Protein AF-A0A2A4QQT8-F1 (afdb_monomer_lite)

Structure (mmCIF, N/CA/C/O backbone):
data_AF-A0A2A4QQT8-F1
#
_entry.id   AF-A0A2A4QQT8-F1
#
loop_
_atom_site.group_PDB
_atom_site.id
_atom_site.type_symbol
_atom_site.label_atom_id
_atom_site.label_alt_id
_atom_site.label_comp_id
_atom_site.label_asym_id
_atom_site.label_entity_id
_atom_site.label_seq_id
_atom_site.pdbx_PDB_ins_code
_atom_site.Cartn_x
_atom_site.Cartn_y
_atom_site.Cartn_z
_atom_site.occupancy
_atom_site.B_iso_or_equiv
_atom_site.auth_seq_id
_atom_site.auth_comp_id
_atom_site.auth_asym_id
_atom_site.auth_atom_id
_atom_site.pdbx_PDB_model_num
ATOM 1 N N . MET A 1 1 ? -13.493 1.175 -0.353 1.00 92.00 1 MET A N 1
ATOM 2 C CA . MET A 1 1 ? -13.238 -0.097 -1.072 1.00 92.00 1 MET A CA 1
ATOM 3 C C . MET A 1 1 ? -11.871 -0.635 -0.691 1.00 92.00 1 MET A C 1
ATOM 5 O O . MET A 1 1 ? -10.997 0.176 -0.402 1.00 92.00 1 MET A O 1
ATOM 9 N N . TYR A 1 2 ? -11.677 -1.954 -0.673 1.00 97.06 2 TYR A N 1
ATOM 10 C CA . TYR A 1 2 ? -10.354 -2.528 -0.422 1.00 97.06 2 TYR A CA 1
ATOM 11 C C . TYR A 1 2 ? -9.469 -2.419 -1.664 1.00 97.06 2 TYR A C 1
ATOM 13 O O . TYR A 1 2 ? -9.927 -2.638 -2.785 1.00 97.06 2 TYR A O 1
ATOM 21 N N . LYS A 1 3 ? -8.206 -2.059 -1.454 1.00 97.38 3 LYS A N 1
ATOM 22 C CA . LYS A 1 3 ? -7.157 -2.027 -2.473 1.00 97.38 3 LYS A CA 1
ATOM 23 C C . LYS A 1 3 ? -5.887 -2.647 -1.904 1.00 97.38 3 LYS A C 1
ATOM 25 O O . LYS A 1 3 ? -5.665 -2.618 -0.693 1.00 97.38 3 LYS A O 1
ATOM 30 N N . THR A 1 4 ? -5.060 -3.183 -2.792 1.00 97.56 4 THR A N 1
ATOM 31 C CA . THR A 1 4 ? -3.758 -3.750 -2.441 1.00 97.56 4 THR A CA 1
ATOM 32 C C . THR A 1 4 ? -2.655 -2.866 -3.005 1.00 97.56 4 THR A C 1
ATOM 34 O O . THR A 1 4 ? -2.697 -2.471 -4.174 1.00 97.56 4 THR A O 1
ATOM 37 N N . ILE A 1 5 ? -1.669 -2.556 -2.173 1.00 97.38 5 ILE A N 1
ATOM 38 C CA . ILE A 1 5 ? -0.465 -1.824 -2.555 1.00 97.38 5 ILE A CA 1
ATOM 39 C C . ILE A 1 5 ? 0.763 -2.729 -2.445 1.00 97.38 5 ILE A C 1
ATOM 41 O O . ILE A 1 5 ? 0.826 -3.591 -1.573 1.00 97.38 5 ILE A O 1
ATOM 45 N N . MET A 1 6 ? 1.746 -2.496 -3.305 1.00 96.94 6 MET A N 1
ATOM 46 C CA . MET A 1 6 ? 3.110 -2.992 -3.185 1.00 96.94 6 MET A CA 1
ATOM 47 C C . MET A 1 6 ? 3.944 -2.010 -2.366 1.00 96.94 6 MET A C 1
ATOM 49 O O . MET A 1 6 ? 3.955 -0.803 -2.631 1.00 96.94 6 MET A O 1
ATOM 53 N N . ILE A 1 7 ? 4.665 -2.542 -1.387 1.00 94.31 7 ILE A N 1
ATOM 54 C CA . ILE A 1 7 ? 5.648 -1.844 -0.566 1.00 94.31 7 ILE A CA 1
ATOM 55 C C . ILE A 1 7 ? 7.005 -2.471 -0.887 1.00 94.31 7 ILE A C 1
ATOM 57 O O . ILE A 1 7 ? 7.262 -3.634 -0.576 1.00 94.31 7 ILE A O 1
ATOM 61 N N . GLY A 1 8 ? 7.867 -1.710 -1.560 1.00 88.88 8 GLY A N 1
ATOM 62 C CA . GLY A 1 8 ? 9.084 -2.272 -2.147 1.00 88.88 8 GLY A CA 1
ATOM 63 C C . GLY A 1 8 ? 8.761 -3.300 -3.239 1.00 88.88 8 GLY A C 1
ATOM 64 O O . GLY A 1 8 ? 7.790 -3.135 -3.977 1.00 88.88 8 GLY A O 1
ATOM 65 N N . SER A 1 9 ? 9.589 -4.341 -3.354 1.00 87.75 9 SER A N 1
ATOM 66 C CA . SER A 1 9 ? 9.467 -5.379 -4.390 1.00 87.75 9 SER A CA 1
ATOM 67 C C . SER A 1 9 ? 8.827 -6.688 -3.926 1.00 87.75 9 SER A C 1
ATOM 69 O O . SER A 1 9 ? 8.527 -7.538 -4.760 1.00 87.75 9 SER A O 1
ATOM 71 N N . CYS A 1 10 ? 8.618 -6.876 -2.622 1.00 90.56 10 CYS A N 1
ATOM 72 C CA . CYS A 1 10 ? 8.265 -8.187 -2.066 1.00 90.56 10 CYS A CA 1
ATOM 73 C C . CYS A 1 10 ? 7.075 -8.185 -1.103 1.00 90.56 10 CYS A C 1
ATOM 75 O O . CYS A 1 10 ? 6.603 -9.258 -0.736 1.00 90.56 10 CYS A O 1
ATOM 77 N N . ILE A 1 11 ? 6.570 -7.019 -0.694 1.00 94.88 11 ILE A N 1
ATOM 78 C CA . ILE A 1 11 ? 5.479 -6.935 0.279 1.00 94.88 11 ILE A CA 1
ATOM 79 C C . ILE A 1 11 ? 4.237 -6.380 -0.406 1.00 94.88 11 ILE A C 1
ATOM 81 O O . ILE A 1 11 ? 4.258 -5.270 -0.934 1.00 94.88 11 ILE A O 1
ATOM 85 N N . ALA A 1 12 ? 3.143 -7.135 -0.347 1.00 96.06 12 ALA A N 1
ATOM 86 C CA . ALA A 1 12 ? 1.814 -6.668 -0.713 1.00 96.06 12 ALA A CA 1
ATOM 87 C C . ALA A 1 12 ? 0.983 -6.451 0.560 1.00 96.06 12 ALA A C 1
ATOM 89 O O . ALA A 1 12 ? 0.914 -7.331 1.416 1.00 96.06 12 ALA A O 1
ATOM 90 N N . ALA A 1 13 ? 0.341 -5.291 0.682 1.00 96.88 13 ALA A N 1
ATOM 91 C CA . ALA A 1 13 ? -0.525 -4.952 1.808 1.00 96.88 13 ALA A CA 1
ATOM 92 C C . ALA A 1 13 ? -1.919 -4.569 1.305 1.00 96.88 13 ALA A C 1
ATOM 94 O O . ALA A 1 13 ? -2.053 -3.730 0.412 1.00 96.88 13 ALA A O 1
ATOM 95 N N . GLN A 1 14 ? -2.959 -5.176 1.879 1.00 97.69 14 GLN A N 1
ATOM 96 C CA . GLN A 1 14 ? -4.354 -4.899 1.537 1.00 97.69 14 GLN A CA 1
ATOM 97 C C . GLN A 1 14 ? -5.021 -4.062 2.629 1.00 97.69 14 GLN A C 1
ATOM 99 O O . GLN A 1 14 ? -4.923 -4.379 3.812 1.00 97.69 14 GLN A O 1
ATOM 104 N N . GLY A 1 15 ? -5.733 -3.009 2.228 1.00 98.06 15 GLY A N 1
ATOM 105 C CA . GLY A 1 15 ? -6.414 -2.113 3.158 1.00 98.06 15 GLY A CA 1
ATOM 106 C C . GLY A 1 15 ? -7.518 -1.287 2.511 1.00 98.06 15 GLY A C 1
ATOM 107 O O . GLY A 1 15 ? -7.785 -1.394 1.313 1.00 98.06 15 GLY A O 1
ATOM 108 N N . LEU A 1 16 ? -8.178 -0.456 3.317 1.00 98.38 16 LEU A N 1
ATOM 109 C CA . LEU A 1 16 ? -9.211 0.459 2.834 1.00 98.38 16 LEU A CA 1
ATOM 110 C C . LEU A 1 16 ? -8.563 1.603 2.056 1.00 98.38 16 LEU A C 1
ATOM 112 O O . LEU A 1 16 ? -7.754 2.338 2.612 1.00 98.38 16 LEU A O 1
ATOM 116 N N . PHE A 1 17 ? -8.934 1.773 0.790 1.00 98.12 17 PHE A N 1
ATOM 117 C CA . PHE A 1 17 ? -8.483 2.899 -0.021 1.00 98.12 17 PHE A CA 1
ATOM 118 C C . PHE A 1 17 ? -8.915 4.228 0.597 1.00 98.12 17 PHE A C 1
ATOM 120 O O . PHE A 1 17 ? -10.101 4.420 0.872 1.00 98.12 17 PHE A O 1
ATOM 127 N N . LEU A 1 18 ? -7.953 5.136 0.759 1.00 98.25 18 LEU A N 1
ATOM 128 C CA . LEU A 1 18 ? -8.204 6.492 1.235 1.00 98.25 18 LEU A CA 1
ATOM 129 C C . LEU A 1 18 ? -8.059 7.516 0.109 1.00 98.25 18 LEU A C 1
ATOM 131 O O . LEU A 1 18 ? -8.968 8.308 -0.117 1.00 98.25 18 LEU A O 1
ATOM 135 N N . ARG A 1 19 ? -6.916 7.513 -0.592 1.00 98.06 19 ARG A N 1
ATOM 136 C CA . ARG A 1 19 ? -6.609 8.490 -1.649 1.00 98.06 19 ARG A CA 1
ATOM 137 C C . ARG A 1 19 ? -5.489 8.035 -2.580 1.00 98.06 19 ARG A C 1
ATOM 139 O O . ARG A 1 19 ? -4.630 7.236 -2.201 1.00 98.06 19 ARG A O 1
ATOM 146 N N . LEU A 1 20 ? -5.493 8.595 -3.788 1.00 97.25 20 LEU A N 1
ATOM 147 C CA . LEU A 1 20 ? -4.350 8.591 -4.699 1.00 97.25 20 LEU A CA 1
ATOM 148 C C . LEU A 1 20 ? -3.479 9.821 -4.430 1.00 97.25 20 LEU A C 1
ATOM 150 O O . LEU A 1 20 ? -3.977 10.872 -4.024 1.00 97.25 20 LEU A O 1
ATOM 154 N N . LEU A 1 21 ? -2.178 9.667 -4.643 1.00 97.06 21 LEU A N 1
ATOM 155 C CA . LEU A 1 21 ? -1.196 10.741 -4.584 1.00 97.06 21 LEU A CA 1
ATOM 156 C C . LEU A 1 21 ? -0.813 11.164 -6.005 1.00 97.06 21 LEU A C 1
ATOM 158 O O . LEU A 1 21 ? -0.896 10.368 -6.940 1.00 97.06 21 LEU A O 1
ATOM 162 N N . GLU A 1 22 ? -0.340 12.399 -6.161 1.00 95.50 22 GLU A N 1
ATOM 163 C CA . GLU A 1 22 ? 0.035 12.968 -7.467 1.00 95.50 22 GLU A CA 1
ATOM 164 C C . GLU A 1 22 ? 1.154 12.180 -8.169 1.00 95.50 22 GLU A C 1
ATOM 166 O O . GLU A 1 22 ? 1.236 12.160 -9.390 1.00 95.50 22 GLU A O 1
ATOM 171 N N . ASN A 1 23 ? 1.980 11.460 -7.404 1.00 92.88 23 ASN A N 1
ATOM 172 C CA . ASN A 1 23 ? 3.052 10.604 -7.919 1.00 92.88 23 ASN A CA 1
ATOM 173 C C . ASN A 1 23 ? 2.594 9.183 -8.310 1.00 92.88 23 ASN A C 1
ATOM 175 O O . ASN A 1 23 ? 3.430 8.295 -8.476 1.00 92.88 23 ASN A O 1
ATOM 179 N N . GLY A 1 24 ? 1.285 8.930 -8.383 1.00 92.88 24 GLY A N 1
ATOM 180 C CA . GLY A 1 24 ? 0.722 7.627 -8.752 1.00 92.88 24 GLY A CA 1
ATOM 181 C C . GLY A 1 24 ? 0.756 6.570 -7.643 1.00 92.88 24 GLY A C 1
ATOM 182 O O . GLY A 1 24 ? 0.290 5.448 -7.855 1.00 92.88 24 GLY A O 1
ATOM 183 N N . LYS A 1 25 ? 1.265 6.901 -6.448 1.00 96.06 25 LYS A N 1
ATOM 184 C CA . LYS A 1 25 ? 1.127 6.046 -5.262 1.00 96.06 25 LYS A CA 1
ATOM 185 C C . LYS A 1 25 ? -0.281 6.145 -4.680 1.00 96.06 25 LYS A C 1
ATOM 187 O O . LYS A 1 25 ? -1.046 7.069 -4.952 1.00 96.06 25 LYS A O 1
ATOM 192 N N . MET A 1 26 ? -0.611 5.181 -3.836 1.00 97.06 26 MET A N 1
ATOM 193 C CA . MET A 1 26 ? -1.899 5.063 -3.170 1.00 97.06 26 MET A CA 1
ATOM 194 C C . MET A 1 26 ? -1.709 4.946 -1.663 1.00 97.06 26 MET A C 1
ATOM 196 O O . MET A 1 26 ? -0.787 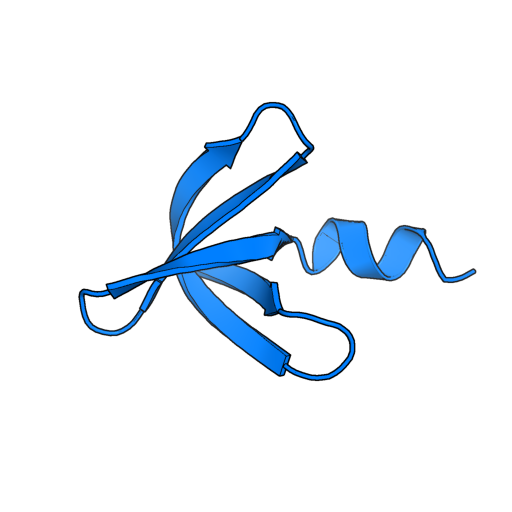4.269 -1.205 1.00 97.06 26 MET A O 1
ATOM 200 N N . VAL A 1 27 ? -2.616 5.569 -0.909 1.00 98.19 27 VAL A N 1
ATOM 201 C CA . VAL A 1 27 ? -2.723 5.406 0.543 1.00 98.19 27 VAL A CA 1
ATOM 202 C C . VAL A 1 27 ? -3.878 4.462 0.865 1.00 98.19 27 VAL A C 1
ATOM 204 O O . VAL A 1 27 ? -5.014 4.678 0.423 1.00 98.19 27 VAL A O 1
ATOM 207 N N . VAL A 1 28 ? -3.590 3.434 1.660 1.00 98.38 28 VAL A N 1
ATOM 208 C CA . VAL A 1 28 ? -4.580 2.510 2.223 1.00 98.38 28 VAL A CA 1
ATOM 209 C C . VAL A 1 28 ? -4.500 2.503 3.747 1.00 98.38 28 VAL A C 1
ATOM 211 O O . VAL A 1 28 ? -3.428 2.701 4.312 1.00 98.38 28 VAL A O 1
ATOM 214 N N . ARG A 1 29 ? -5.617 2.245 4.430 1.00 98.50 29 ARG A N 1
ATOM 215 C CA . ARG A 1 29 ? -5.645 2.015 5.879 1.00 98.50 29 ARG A CA 1
ATOM 216 C C . ARG A 1 29 ? -5.638 0.522 6.186 1.00 98.50 29 ARG A C 1
ATOM 218 O O . ARG A 1 29 ? -6.567 -0.184 5.789 1.00 98.50 29 ARG A O 1
ATOM 225 N N . VAL A 1 30 ? -4.629 0.066 6.920 1.00 97.38 30 VAL A N 1
ATOM 226 C CA . VAL A 1 30 ? -4.465 -1.313 7.397 1.00 97.38 30 VAL A CA 1
ATOM 227 C C . VAL A 1 30 ? -4.419 -1.276 8.916 1.00 97.38 30 VAL A C 1
ATOM 229 O O . VAL A 1 30 ? -3.571 -0.600 9.486 1.00 97.38 30 VAL A O 1
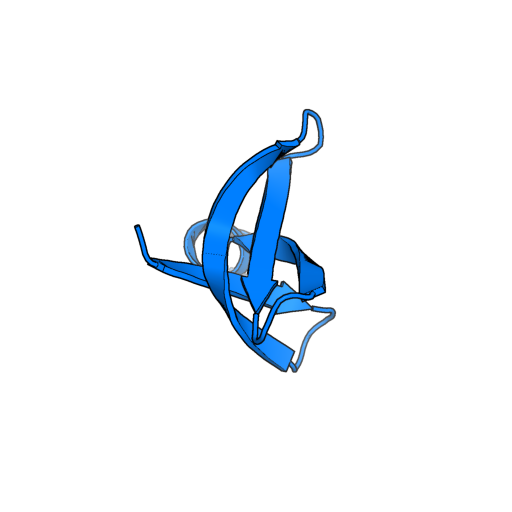ATOM 232 N N . ASN A 1 31 ? -5.352 -1.962 9.577 1.00 95.69 31 ASN A N 1
ATOM 233 C CA . ASN A 1 31 ? -5.429 -2.012 11.041 1.00 95.69 31 ASN A CA 1
ATOM 234 C C . ASN A 1 31 ? -5.344 -0.624 11.726 1.00 95.69 31 ASN A C 1
ATOM 236 O O . ASN A 1 31 ? -4.613 -0.427 12.690 1.00 95.69 31 ASN A O 1
ATOM 240 N N . GLY A 1 32 ? -6.040 0.375 11.172 1.00 96.38 32 GLY A N 1
ATOM 241 C CA . GLY A 1 32 ? -6.028 1.751 11.688 1.00 96.38 32 GLY A CA 1
ATOM 242 C C . GLY A 1 32 ? -4.832 2.608 11.255 1.00 96.38 32 GLY A C 1
ATOM 243 O O . GLY A 1 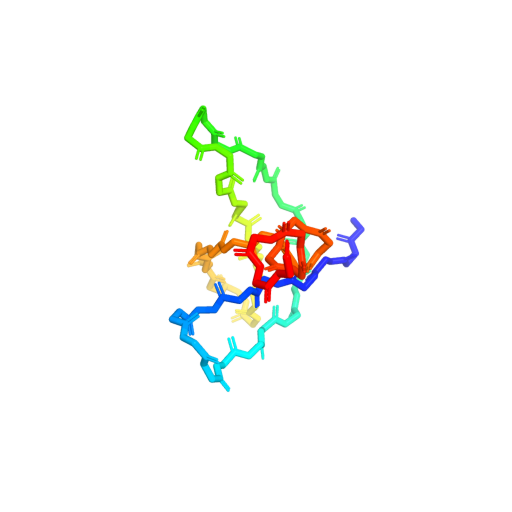32 ? -4.894 3.825 11.397 1.00 96.38 32 GLY A O 1
ATOM 244 N N . GLN A 1 33 ? -3.796 2.020 10.656 1.00 97.56 33 GLN A N 1
ATOM 245 C CA . GLN A 1 33 ? -2.594 2.726 10.224 1.00 97.56 33 GLN A CA 1
ATOM 246 C C . GLN A 1 33 ? -2.635 3.040 8.725 1.00 97.56 33 GLN A C 1
ATOM 248 O O . GLN A 1 33 ? -3.040 2.209 7.911 1.00 97.56 33 GLN A O 1
ATOM 253 N N . GLU A 1 34 ? -2.221 4.247 8.341 1.00 98.25 34 GLU A N 1
ATOM 254 C CA . GLU A 1 34 ? -2.124 4.639 6.934 1.00 98.25 34 GLU A CA 1
ATOM 255 C C . GLU A 1 34 ? -0.798 4.158 6.342 1.00 98.25 34 GLU A C 1
ATOM 257 O O . GLU A 1 34 ? 0.281 4.450 6.854 1.00 98.25 34 GLU A O 1
ATOM 262 N N . MET A 1 35 ? -0.885 3.400 5.254 1.00 97.94 35 MET A N 1
ATOM 263 C CA . MET A 1 35 ? 0.248 2.837 4.534 1.00 97.94 35 MET A CA 1
ATOM 264 C C . MET A 1 35 ? 0.235 3.339 3.094 1.00 97.94 35 MET A C 1
ATOM 266 O O . MET A 1 35 ? -0.816 3.400 2.458 1.00 97.94 35 MET A O 1
ATOM 270 N N . THR A 1 36 ? 1.411 3.684 2.571 1.00 97.81 36 THR A N 1
ATOM 271 C CA . THR A 1 36 ? 1.575 4.200 1.206 1.00 97.81 36 THR A CA 1
ATOM 272 C C . THR A 1 36 ? 2.378 3.221 0.363 1.00 97.81 36 THR A C 1
ATOM 274 O O . THR A 1 36 ? 3.430 2.753 0.791 1.00 97.81 36 THR A O 1
AT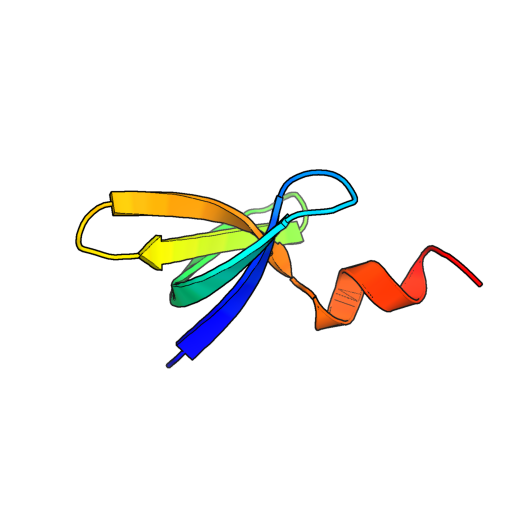OM 277 N N . GLY A 1 37 ? 1.925 2.956 -0.860 1.00 96.62 37 GLY A N 1
ATOM 278 C CA . GLY A 1 37 ? 2.631 2.079 -1.791 1.00 96.62 37 GLY A CA 1
ATOM 279 C C . GLY A 1 37 ? 2.139 2.213 -3.225 1.00 96.62 37 GLY A C 1
ATOM 280 O O . GLY A 1 37 ? 1.299 3.059 -3.537 1.00 96.62 37 GLY A O 1
ATOM 281 N N . THR A 1 38 ? 2.689 1.391 -4.109 1.00 96.50 38 THR A N 1
ATOM 282 C CA . THR A 1 38 ? 2.308 1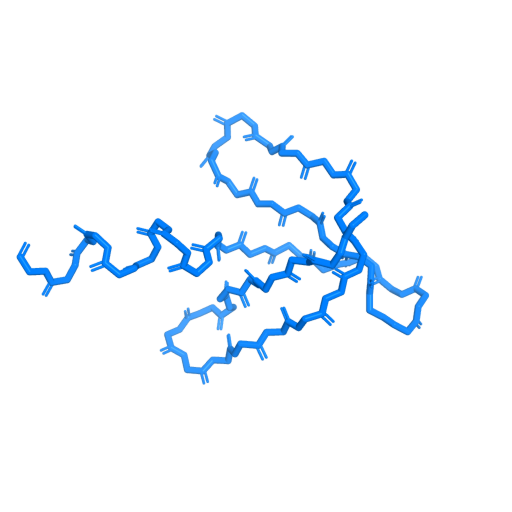.366 -5.526 1.00 96.50 38 THR A CA 1
ATOM 283 C C . THR A 1 38 ? 1.081 0.475 -5.698 1.00 96.50 38 THR A C 1
ATOM 285 O O . THR A 1 38 ? 1.101 -0.645 -5.198 1.00 96.50 38 THR A O 1
ATOM 288 N N . PRO A 1 39 ? 0.013 0.895 -6.391 1.00 95.88 39 PRO A N 1
ATOM 289 C CA . PRO A 1 39 ? -1.101 -0.002 -6.695 1.00 95.88 39 PRO A CA 1
ATOM 290 C C . PRO A 1 39 ? -0.611 -1.283 -7.390 1.00 95.88 39 PRO A C 1
ATOM 292 O O . PRO A 1 39 ? 0.147 -1.207 -8.355 1.00 95.88 39 PRO A O 1
ATOM 295 N N . VAL A 1 40 ? -1.048 -2.465 -6.942 1.00 93.12 40 VAL A N 1
ATOM 296 C CA . VAL A 1 40 ? -0.623 -3.740 -7.570 1.00 93.12 40 VAL A CA 1
ATOM 297 C C . VAL A 1 40 ? -0.944 -3.794 -9.072 1.00 93.12 40 VAL A C 1
ATOM 299 O O . VAL A 1 40 ? -0.167 -4.332 -9.854 1.00 93.12 40 VAL A O 1
ATOM 302 N N . GLU A 1 41 ? -2.045 -3.154 -9.478 1.00 88.69 41 GLU A N 1
ATOM 303 C CA . GLU A 1 41 ? -2.517 -3.047 -10.867 1.00 88.69 41 GLU A CA 1
ATOM 304 C C . GLU A 1 41 ? -1.544 -2.278 -11.778 1.00 88.69 41 GLU A C 1
ATOM 306 O O . GLU A 1 41 ? -1.485 -2.530 -12.981 1.00 88.69 41 GLU A O 1
ATOM 311 N N . THR A 1 42 ? -0.780 -1.335 -11.218 1.00 86.44 42 THR A N 1
ATOM 312 C CA . THR A 1 42 ? 0.231 -0.567 -11.958 1.00 86.44 42 THR A CA 1
ATOM 313 C C . THR A 1 42 ? 1.633 -1.132 -11.764 1.00 86.44 42 THR A C 1
ATOM 315 O O . THR A 1 42 ? 2.460 -0.979 -12.655 1.00 86.44 42 THR A O 1
ATOM 318 N N . TYR A 1 43 ? 1.893 -1.843 -10.662 1.00 79.44 43 TYR A N 1
ATOM 319 C CA . TYR A 1 43 ? 3.182 -2.488 -10.402 1.00 79.44 43 TYR A CA 1
ATOM 320 C C . TYR A 1 43 ? 3.525 -3.574 -11.435 1.00 79.44 43 TYR A C 1
ATOM 322 O O . TYR A 1 43 ? 4.671 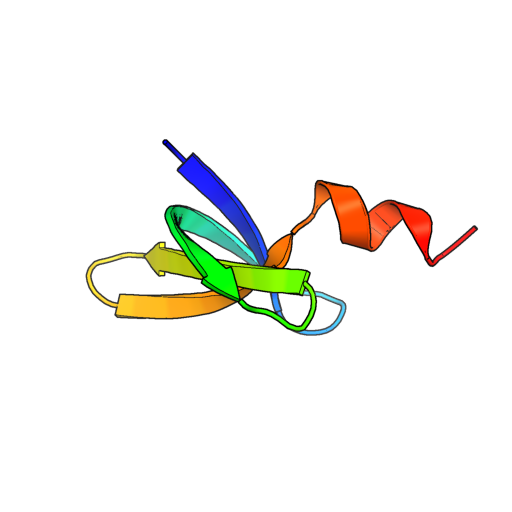-3.677 -11.863 1.00 79.44 43 TYR A O 1
ATOM 330 N N . GLN A 1 44 ? 2.537 -4.354 -11.890 1.00 63.28 44 GLN A N 1
ATOM 331 C CA . GLN A 1 44 ? 2.766 -5.403 -12.897 1.00 63.28 44 GLN A CA 1
ATOM 332 C C . GLN A 1 44 ? 3.105 -4.861 -14.293 1.00 63.28 44 GLN A C 1
ATOM 334 O O . GLN A 1 44 ? 3.721 -5.569 -15.083 1.00 63.28 44 GLN A O 1
ATOM 339 N N . LYS A 1 45 ? 2.739 -3.612 -14.609 1.00 57.81 45 LYS A N 1
ATOM 340 C CA . LYS A 1 45 ? 2.940 -3.044 -15.952 1.00 57.81 45 LYS A CA 1
ATOM 341 C C . LYS A 1 45 ? 4.361 -2.548 -16.223 1.00 57.81 45 LYS A C 1
ATOM 343 O O . LYS A 1 45 ? 4.659 -2.229 -17.364 1.00 57.81 45 LYS A O 1
ATOM 348 N N . THR A 1 46 ? 5.224 -2.470 -15.212 1.00 55.16 46 THR A N 1
ATOM 349 C CA . THR A 1 46 ? 6.575 -1.893 -15.350 1.00 55.16 46 THR A CA 1
ATOM 350 C C . THR A 1 46 ? 7.678 -2.949 -15.476 1.00 55.16 46 THR A C 1
ATOM 352 O O . THR A 1 46 ? 8.843 -2.588 -15.602 1.00 55.16 46 THR A O 1
ATOM 355 N N . VAL A 1 47 ? 7.342 -4.243 -15.394 1.00 55.41 47 VAL A N 1
ATOM 356 C CA . VAL A 1 47 ? 8.323 -5.348 -15.328 1.00 55.41 47 VAL A CA 1
ATOM 357 C C . VAL A 1 47 ? 8.303 -6.234 -16.586 1.00 55.41 47 VAL A C 1
ATOM 359 O O . VAL A 1 47 ? 8.961 -7.270 -16.606 1.00 55.41 47 VAL A O 1
ATOM 362 N N . HIS A 1 48 ? 7.579 -5.863 -17.644 1.00 46.62 48 HIS A N 1
ATOM 363 C CA . HIS A 1 48 ? 7.600 -6.553 -18.943 1.00 46.62 48 HIS A CA 1
ATOM 364 C C . HIS A 1 48 ? 7.879 -5.562 -20.067 1.00 46.62 48 HIS A C 1
ATOM 366 O O . HIS A 1 48 ? 7.208 -4.506 -20.083 1.00 46.62 48 HIS A O 1
#

Radius of gyration: 10.14 Å; chains: 1; bounding box: 23×21×31 Å

Sequence (48 aa):
MYKTIMIGSCIAAQGLFLRLLENGKMVVRVNGQEMTGTPVETYQKTVH

Foldseek 3Di:
DKFWFDDPDPDIDIAQWDDADPVQWTWGADPNDIDIHHGPVVVVVPPD

pLDDT: mean 91.17, std 12.79, range [46.62, 98.5]

Secondary structure (DSSP, 8-state):
-EEEEEETTTEEEEEEEEEE-TTS-EEEEETTEEEEEEEHHHHGGG--